Protein AF-A0A3D5UQ50-F1 (afdb_monomer)

Structure (mmCIF, N/CA/C/O backbone):
data_AF-A0A3D5UQ50-F1
#
_entry.id   AF-A0A3D5UQ50-F1
#
loop_
_atom_site.group_PDB
_atom_site.id
_atom_site.type_symbol
_atom_site.label_atom_id
_atom_site.label_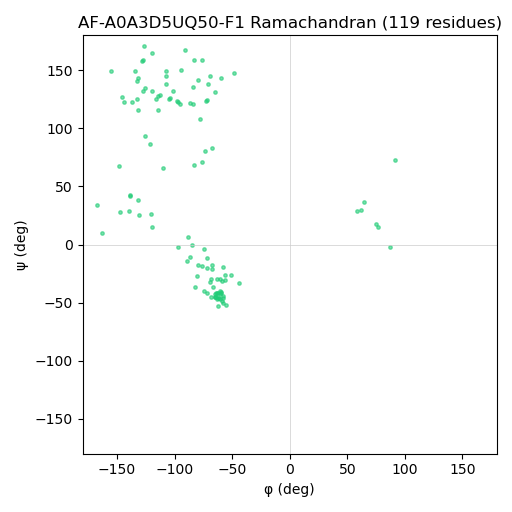alt_id
_atom_site.label_comp_id
_atom_site.label_asym_id
_atom_site.label_entity_id
_atom_site.label_seq_id
_atom_site.pdbx_PDB_ins_code
_atom_site.Cartn_x
_atom_site.Cartn_y
_atom_site.Cartn_z
_atom_site.occupancy
_atom_site.B_iso_or_equiv
_atom_site.auth_seq_id
_atom_site.auth_comp_id
_atom_site.auth_asym_id
_atom_site.auth_atom_id
_atom_site.pdbx_PDB_model_num
ATOM 1 N N . MET A 1 1 ? 22.419 23.933 42.225 1.00 44.12 1 MET A N 1
ATOM 2 C CA . MET A 1 1 ? 21.908 22.547 42.126 1.00 44.12 1 MET A CA 1
ATOM 3 C C . MET A 1 1 ? 20.395 22.615 42.274 1.00 44.12 1 MET A C 1
ATOM 5 O O . MET A 1 1 ? 19.967 23.170 43.265 1.00 44.12 1 MET A O 1
ATOM 9 N N . ASN A 1 2 ? 19.519 22.220 41.354 1.00 40.12 2 ASN A N 1
ATOM 10 C CA . ASN A 1 2 ? 19.650 21.512 40.088 1.00 40.12 2 ASN A CA 1
ATOM 11 C C . ASN A 1 2 ? 18.588 22.060 39.121 1.00 40.12 2 ASN A C 1
ATOM 13 O O . ASN A 1 2 ? 17.409 22.133 39.449 1.00 40.12 2 ASN A O 1
ATOM 17 N N . ARG A 1 3 ? 19.046 22.469 37.936 1.00 47.75 3 ARG A N 1
ATOM 18 C CA . ARG A 1 3 ? 18.228 22.713 36.744 1.00 47.75 3 ARG A CA 1
ATOM 19 C C . ARG A 1 3 ? 17.849 21.352 36.137 1.00 47.75 3 ARG A C 1
ATOM 21 O O 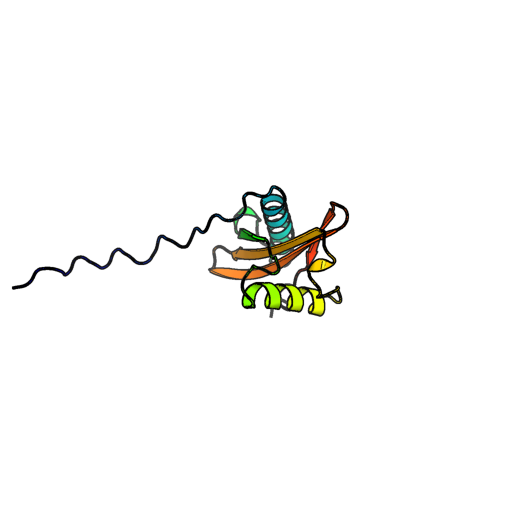. ARG A 1 3 ? 18.635 20.420 36.279 1.00 47.75 3 ARG A O 1
ATOM 28 N N . LYS A 1 4 ? 16.771 21.323 35.338 1.00 47.28 4 LYS A N 1
ATOM 29 C CA . LYS A 1 4 ? 16.401 20.279 34.348 1.00 47.28 4 LYS A CA 1
ATOM 30 C C . LYS A 1 4 ? 15.496 19.141 34.855 1.00 47.28 4 LYS A C 1
ATOM 32 O O . LYS A 1 4 ? 15.944 18.012 34.962 1.00 47.28 4 LYS A O 1
ATOM 37 N N . TRP A 1 5 ? 14.216 19.431 35.092 1.00 47.88 5 TRP A N 1
ATOM 38 C CA . TRP A 1 5 ? 13.147 18.412 35.194 1.00 47.88 5 TRP A CA 1
ATOM 39 C C . TRP A 1 5 ? 11.921 18.767 34.323 1.00 47.88 5 TRP A C 1
ATOM 41 O O . TRP A 1 5 ? 10.810 18.342 34.597 1.00 47.88 5 TRP A O 1
ATOM 51 N N . PHE A 1 6 ? 12.117 19.558 33.261 1.00 47.78 6 PHE A N 1
ATOM 52 C CA . PHE A 1 6 ? 11.061 19.955 32.310 1.00 47.78 6 PHE A CA 1
ATOM 53 C C . PHE A 1 6 ? 11.366 19.514 30.865 1.00 47.78 6 PHE A C 1
ATOM 55 O O . PHE A 1 6 ? 10.918 20.133 29.909 1.00 47.78 6 PHE A O 1
ATOM 62 N N . ILE A 1 7 ? 12.150 18.444 30.694 1.00 53.91 7 ILE A N 1
ATOM 63 C CA . ILE A 1 7 ? 12.448 17.844 29.383 1.00 53.91 7 ILE A CA 1
ATOM 64 C C . ILE A 1 7 ? 11.738 16.485 29.325 1.00 53.91 7 ILE A C 1
ATOM 66 O O . ILE A 1 7 ? 12.371 15.439 29.325 1.00 53.91 7 ILE A O 1
ATOM 70 N N . THR A 1 8 ? 10.406 16.509 29.337 1.00 50.44 8 THR A N 1
ATOM 71 C CA . THR A 1 8 ? 9.561 15.325 29.081 1.00 50.44 8 THR A CA 1
ATOM 72 C C . THR A 1 8 ? 8.472 15.684 28.065 1.00 50.44 8 THR A C 1
ATOM 74 O O . THR A 1 8 ? 7.319 15.301 28.198 1.00 50.44 8 THR A O 1
ATOM 77 N N . LEU A 1 9 ? 8.832 16.505 27.072 1.00 48.25 9 LEU A N 1
ATOM 78 C CA . LEU A 1 9 ? 7.932 17.001 26.025 1.00 48.25 9 LEU A CA 1
ATOM 79 C C . LEU A 1 9 ? 8.637 17.001 24.655 1.00 48.25 9 LEU A C 1
ATOM 81 O O . LEU A 1 9 ? 8.577 17.983 23.923 1.00 48.25 9 LEU A O 1
ATOM 85 N N . LEU A 1 10 ? 9.405 15.948 24.348 1.00 48.72 10 LEU A N 1
ATOM 86 C CA . LEU A 1 10 ? 10.261 15.912 23.153 1.00 48.72 10 LEU A CA 1
ATOM 87 C C . LEU A 1 10 ? 10.284 14.558 22.421 1.00 48.72 10 LEU A C 1
ATOM 89 O O . LEU A 1 10 ? 11.297 14.231 21.816 1.00 48.72 10 LEU A O 1
ATOM 93 N N . LEU A 1 11 ? 9.229 13.737 22.469 1.00 47.78 11 LEU A N 1
ATOM 94 C CA . LEU A 1 11 ? 9.303 12.437 21.779 1.00 47.78 11 LEU A CA 1
ATOM 95 C C . LEU A 1 11 ? 7.996 11.896 21.183 1.00 47.78 11 LEU A C 1
ATOM 97 O O . LEU A 1 11 ? 7.849 10.688 21.068 1.00 47.78 11 LEU A O 1
ATOM 101 N N . VAL A 1 12 ? 7.049 12.761 20.803 1.00 50.19 12 VAL A N 1
ATOM 102 C CA . VAL A 1 12 ? 5.815 12.346 20.100 1.00 50.19 12 VAL A CA 1
ATOM 103 C C . VAL A 1 12 ? 5.361 13.460 19.146 1.00 50.19 12 VAL A C 1
ATOM 105 O O . VAL A 1 12 ? 4.381 14.139 19.428 1.00 50.19 12 VAL A O 1
ATOM 108 N N . ALA A 1 13 ? 6.113 13.755 18.077 1.00 49.47 13 ALA A N 1
ATOM 109 C CA . ALA A 1 13 ? 5.652 14.735 17.070 1.00 49.47 13 ALA A CA 1
ATOM 110 C C . ALA A 1 13 ? 6.375 14.720 15.704 1.00 49.47 13 ALA A C 1
ATOM 112 O O . ALA A 1 13 ? 6.195 15.660 14.938 1.00 49.47 13 ALA A O 1
ATOM 113 N N . LEU A 1 14 ? 7.228 13.742 15.383 1.00 44.62 14 LEU A N 1
ATOM 114 C CA . LEU A 1 14 ? 8.131 13.867 14.222 1.00 44.62 14 LEU A CA 1
ATOM 115 C C . LEU A 1 14 ? 8.271 12.581 13.397 1.00 44.62 14 LEU A C 1
ATOM 117 O O . LEU A 1 14 ? 9.364 12.234 12.969 1.00 44.62 14 LEU A O 1
ATOM 121 N N . LEU A 1 15 ? 7.153 11.891 13.162 1.00 42.53 15 LEU A N 1
ATOM 122 C CA . LEU A 1 15 ? 7.074 10.815 12.164 1.00 42.53 15 LEU A CA 1
ATOM 123 C C . LEU A 1 15 ? 6.052 11.085 11.050 1.00 42.53 15 LEU A C 1
ATOM 125 O O . LEU A 1 15 ? 5.769 10.191 10.271 1.00 42.53 15 LEU A O 1
ATOM 129 N N . PHE A 1 16 ? 5.577 12.326 10.890 1.00 44.19 16 PHE A N 1
ATOM 130 C CA . PHE A 1 16 ? 4.952 12.735 9.626 1.00 44.19 16 PHE A CA 1
ATOM 131 C C . PHE A 1 16 ? 6.051 12.973 8.589 1.00 44.19 16 PHE A C 1
ATOM 133 O O . PHE A 1 16 ? 6.385 14.107 8.240 1.00 44.19 16 PHE A O 1
ATOM 140 N N . VAL A 1 17 ? 6.673 11.881 8.152 1.00 45.47 17 VAL A N 1
ATOM 141 C CA . VAL A 1 17 ? 7.490 11.854 6.948 1.00 45.47 17 VAL A CA 1
ATOM 142 C C . VAL A 1 17 ? 6.500 11.909 5.790 1.00 45.47 17 VAL A C 1
ATOM 144 O O . VAL A 1 17 ? 6.128 10.899 5.222 1.00 45.47 17 VAL A O 1
ATOM 147 N N . ALA A 1 18 ? 6.025 13.116 5.479 1.00 45.09 18 ALA A N 1
ATOM 148 C CA . ALA A 1 18 ? 5.287 13.379 4.254 1.00 45.09 18 ALA A CA 1
ATOM 149 C C . ALA A 1 18 ? 6.255 13.210 3.071 1.00 45.09 18 ALA A C 1
ATOM 151 O O . ALA A 1 18 ? 6.869 14.176 2.611 1.00 45.09 18 ALA A O 1
ATOM 152 N N . VAL A 1 19 ? 6.450 11.972 2.622 1.00 46.62 19 VAL A N 1
ATOM 153 C CA . VAL A 1 19 ? 7.225 11.633 1.426 1.00 46.62 19 VAL A CA 1
ATOM 154 C C . VAL A 1 19 ? 6.298 10.877 0.488 1.00 46.62 19 VAL A C 1
ATOM 156 O O . VAL A 1 19 ? 6.230 9.660 0.489 1.00 46.62 19 VAL A O 1
ATOM 159 N N . GLY A 1 20 ? 5.573 11.642 -0.323 1.00 41.47 20 GLY A N 1
ATOM 160 C CA . GLY A 1 20 ? 4.656 11.091 -1.315 1.00 41.47 20 GLY A CA 1
ATOM 161 C C . GLY A 1 20 ? 4.168 12.129 -2.317 1.00 41.47 20 GLY A C 1
ATOM 162 O O . GLY A 1 20 ? 3.024 12.089 -2.742 1.00 41.47 20 GLY A O 1
ATOM 163 N N . CYS A 1 21 ? 4.997 13.113 -2.690 1.00 42.66 21 CYS A N 1
ATOM 164 C CA . CYS A 1 21 ? 4.639 14.048 -3.764 1.00 42.66 21 CYS A CA 1
ATOM 165 C C . CYS A 1 21 ? 4.964 13.421 -5.132 1.00 42.66 21 CYS A C 1
ATOM 167 O O . CYS A 1 21 ? 5.895 13.826 -5.824 1.00 42.66 21 CYS A O 1
ATOM 169 N N . GLY A 1 22 ? 4.208 12.385 -5.480 1.00 50.22 22 GLY A N 1
ATOM 170 C CA . GLY A 1 22 ? 4.090 11.797 -6.810 1.00 50.22 22 GLY A CA 1
ATOM 171 C C . GLY A 1 22 ? 2.632 11.372 -6.953 1.00 50.22 22 GLY A C 1
ATOM 172 O O . GLY A 1 22 ? 2.136 10.662 -6.087 1.00 50.22 22 GLY A O 1
ATOM 173 N N . GLY A 1 23 ? 1.926 11.876 -7.969 1.00 57.75 23 GLY A N 1
ATOM 174 C CA . GLY A 1 23 ? 0.454 11.885 -8.025 1.00 57.75 23 GLY A CA 1
ATOM 175 C C . GLY A 1 23 ? -0.257 10.547 -7.768 1.00 57.75 23 GLY A C 1
ATOM 176 O O . GLY A 1 23 ? -1.373 10.574 -7.262 1.00 57.75 23 GLY A O 1
ATOM 177 N N . GLY A 1 24 ? 0.395 9.407 -8.027 1.00 73.38 24 GLY A N 1
ATOM 178 C CA . GLY A 1 24 ? -0.165 8.072 -7.783 1.00 73.38 24 GLY A CA 1
ATOM 179 C C . GLY A 1 24 ? -0.275 7.666 -6.307 1.00 73.38 24 GLY A C 1
ATOM 180 O O . GLY A 1 24 ? -1.098 6.820 -5.979 1.00 73.38 24 GLY A O 1
ATOM 181 N N . GLY A 1 25 ? 0.472 8.294 -5.388 1.00 83.75 25 GLY A N 1
ATOM 182 C CA . GLY A 1 25 ? 0.421 7.947 -3.959 1.00 83.75 25 GLY A CA 1
ATOM 183 C C . GLY A 1 25 ? -0.959 8.189 -3.336 1.00 83.75 25 GLY A C 1
ATOM 184 O O . GLY A 1 25 ? -1.515 7.306 -2.693 1.00 83.75 25 GLY A O 1
ATOM 185 N N . SER A 1 26 ? -1.572 9.344 -3.607 1.00 89.12 26 SER A N 1
ATOM 186 C CA . SER A 1 26 ? -2.920 9.657 -3.103 1.00 89.12 26 SER A CA 1
ATOM 187 C C . SER A 1 26 ? -4.013 8.785 -3.732 1.00 89.12 26 SER A C 1
ATOM 189 O O . SER A 1 26 ? -5.038 8.522 -3.105 1.00 89.12 26 SER A O 1
ATOM 191 N N . GLU A 1 27 ? -3.825 8.335 -4.973 1.00 91.25 27 GLU A N 1
ATOM 192 C CA . GLU A 1 27 ? -4.744 7.393 -5.621 1.00 91.25 27 GLU A CA 1
ATOM 193 C C . GLU A 1 27 ? -4.608 5.993 -5.010 1.00 91.25 27 GLU A C 1
ATOM 195 O O . GLU A 1 27 ? -5.623 5.369 -4.696 1.00 91.25 27 GLU A O 1
ATOM 200 N N . ALA A 1 28 ? -3.375 5.548 -4.743 1.00 93.06 28 ALA A N 1
ATOM 201 C CA . ALA A 1 28 ? -3.095 4.307 -4.029 1.00 93.06 28 ALA A CA 1
ATOM 202 C C . ALA A 1 28 ? -3.681 4.317 -2.607 1.00 93.06 28 ALA A C 1
ATOM 204 O O . ALA A 1 28 ? -4.294 3.330 -2.201 1.00 93.06 28 ALA A O 1
ATOM 205 N N . GLU A 1 29 ? -3.568 5.425 -1.867 1.00 93.94 29 GLU A N 1
ATOM 206 C CA . GLU A 1 29 ? -4.197 5.591 -0.547 1.00 93.94 29 GLU A CA 1
ATOM 207 C C . GLU A 1 29 ? -5.716 5.430 -0.612 1.00 93.94 29 GLU A C 1
ATOM 209 O O . GLU A 1 29 ? -6.289 4.674 0.171 1.00 93.94 29 GLU A O 1
ATOM 214 N N . ASN A 1 30 ? -6.376 6.111 -1.552 1.00 93.38 30 ASN A N 1
ATOM 215 C CA . ASN A 1 30 ? -7.831 6.041 -1.686 1.00 93.38 30 ASN A CA 1
ATOM 216 C C . ASN A 1 30 ? -8.297 4.633 -2.072 1.00 93.38 30 ASN A C 1
ATOM 218 O O . ASN A 1 30 ? -9.208 4.106 -1.439 1.00 93.38 30 ASN A O 1
ATOM 222 N N . LEU A 1 31 ? -7.635 3.999 -3.046 1.00 94.56 31 LEU A N 1
ATOM 223 C CA . LEU A 1 31 ? -7.929 2.623 -3.453 1.00 94.56 31 LEU A CA 1
ATOM 224 C C . LEU A 1 31 ? -7.796 1.653 -2.268 1.00 94.56 31 LEU A C 1
ATOM 226 O O . LEU A 1 31 ? -8.674 0.828 -2.017 1.00 94.56 31 LEU A O 1
ATOM 230 N N . SER A 1 32 ? -6.723 1.817 -1.494 1.00 94.19 32 SER A N 1
ATOM 231 C CA . SER A 1 32 ? -6.431 1.019 -0.303 1.00 94.19 32 SER A CA 1
ATOM 232 C C . SER A 1 32 ? -7.480 1.192 0.791 1.00 94.19 32 SER A C 1
ATOM 234 O O . SER A 1 32 ? -7.885 0.213 1.422 1.00 94.19 32 SER A O 1
ATOM 236 N N . LYS A 1 33 ? -7.941 2.431 1.011 1.00 94.12 33 LYS A N 1
ATOM 237 C CA . LYS A 1 33 ? -9.011 2.725 1.966 1.00 94.12 33 LYS A CA 1
ATOM 238 C C . LYS A 1 33 ? -10.304 2.036 1.572 1.00 94.12 33 LYS A C 1
ATOM 240 O O . LYS A 1 33 ? -10.850 1.304 2.390 1.00 94.12 33 LYS A O 1
ATOM 245 N N . THR A 1 34 ? -10.765 2.221 0.339 1.00 93.88 34 THR A N 1
ATOM 246 C CA . THR A 1 34 ? -11.997 1.586 -0.137 1.00 93.88 34 THR A CA 1
ATOM 247 C C . THR A 1 34 ? -11.926 0.075 0.047 1.00 93.88 34 THR A C 1
ATOM 249 O O . THR A 1 34 ? -12.765 -0.504 0.739 1.00 93.88 34 THR A O 1
ATOM 252 N N . ALA A 1 35 ? -10.854 -0.546 -0.447 1.00 92.25 35 ALA A N 1
ATOM 253 C CA . ALA A 1 35 ? -10.663 -1.986 -0.383 1.00 92.25 35 ALA A CA 1
ATOM 254 C C . ALA A 1 35 ? -10.685 -2.538 1.054 1.00 92.25 35 ALA A C 1
ATOM 256 O O . ALA A 1 35 ? -11.355 -3.534 1.333 1.00 92.25 35 ALA A O 1
ATOM 257 N N . LEU A 1 36 ? -9.981 -1.897 1.994 1.00 92.12 36 LEU A N 1
ATOM 258 C CA . LEU A 1 36 ? -9.944 -2.371 3.380 1.00 92.12 36 LEU A CA 1
ATOM 259 C C . LEU A 1 36 ? -11.162 -1.969 4.206 1.00 92.12 36 LEU A C 1
ATOM 261 O O . LEU A 1 36 ? -11.522 -2.703 5.125 1.00 92.12 36 LEU A O 1
ATOM 265 N N . SER A 1 37 ? -11.832 -0.865 3.877 1.00 91.94 37 SER A N 1
ATOM 266 C CA . SER A 1 37 ? -13.115 -0.514 4.491 1.00 91.94 37 SER A CA 1
ATOM 267 C C . SER A 1 37 ? -14.163 -1.602 4.229 1.00 91.94 37 SER A C 1
ATOM 269 O O . SER A 1 37 ? -14.849 -2.028 5.161 1.00 91.94 37 SER A O 1
ATOM 271 N N . ASP A 1 38 ? -14.178 -2.150 3.009 1.00 90.88 38 ASP A N 1
ATOM 272 C CA . ASP A 1 38 ? -15.048 -3.254 2.607 1.00 90.88 38 ASP A CA 1
ATOM 273 C C . ASP A 1 38 ? -14.676 -4.563 3.313 1.00 90.88 38 ASP A C 1
ATOM 275 O O . ASP A 1 38 ? -15.548 -5.253 3.846 1.00 90.88 38 ASP A O 1
ATOM 279 N N . VAL A 1 39 ? -13.379 -4.895 3.372 1.00 90.81 39 VAL A N 1
ATOM 280 C CA . VAL A 1 39 ? -12.885 -6.110 4.048 1.00 90.81 39 VAL A CA 1
ATOM 281 C C . VAL A 1 39 ? -13.168 -6.074 5.552 1.00 90.81 39 VAL A C 1
ATOM 283 O O . VAL A 1 39 ? -13.575 -7.081 6.130 1.00 90.81 39 VAL A O 1
ATOM 286 N N . TRP A 1 40 ? -12.971 -4.927 6.203 1.00 90.75 40 TRP A N 1
ATOM 287 C CA . TRP A 1 40 ? -13.183 -4.776 7.644 1.00 90.75 40 TRP A CA 1
ATOM 288 C C . TRP A 1 40 ? -14.625 -4.440 8.031 1.00 90.75 40 TRP A C 1
ATOM 290 O O . TRP A 1 40 ? -14.956 -4.494 9.217 1.00 90.75 40 TRP A O 1
ATOM 300 N N . GLY A 1 41 ? -15.485 -4.101 7.069 1.00 90.94 41 GLY A N 1
ATOM 301 C CA . GLY A 1 41 ? -16.869 -3.701 7.321 1.00 90.94 41 GLY A CA 1
ATOM 302 C C . GLY A 1 41 ? -16.985 -2.394 8.112 1.00 90.94 41 GLY A C 1
ATOM 303 O O . GLY A 1 41 ? -17.861 -2.269 8.971 1.00 90.94 41 GLY A O 1
ATOM 304 N N . VAL A 1 42 ? -16.090 -1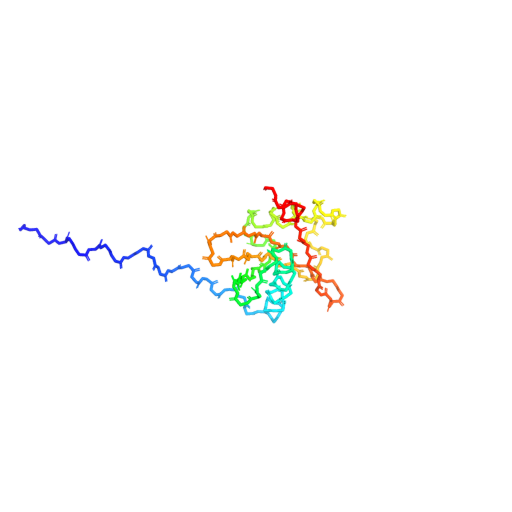.436 7.856 1.00 89.69 42 VAL A N 1
ATOM 305 C CA . VAL A 1 42 ? -16.048 -0.116 8.514 1.00 89.69 42 VAL A CA 1
ATOM 306 C C . VAL A 1 42 ? -16.222 1.009 7.493 1.00 89.69 42 VAL A C 1
ATOM 308 O O . VAL A 1 42 ? -16.094 0.791 6.297 1.00 89.69 42 VAL A O 1
ATOM 311 N N . SER A 1 43 ? -16.521 2.225 7.956 1.00 91.94 43 SER A N 1
ATOM 312 C CA . SER A 1 43 ? -16.523 3.405 7.077 1.00 91.94 43 SER A CA 1
ATOM 313 C C . SER A 1 43 ? -15.098 3.755 6.639 1.00 91.94 43 SER A C 1
ATOM 315 O O . SER A 1 43 ? -14.180 3.674 7.456 1.00 91.94 43 SER A O 1
ATOM 317 N N . GLU A 1 44 ? -14.921 4.239 5.408 1.00 89.75 44 GLU A N 1
ATOM 318 C CA . GLU A 1 44 ? -13.653 4.821 4.934 1.00 89.75 44 GLU A CA 1
ATOM 319 C C . GLU A 1 44 ? -13.173 5.986 5.819 1.00 89.75 44 GLU A C 1
ATOM 321 O O . GLU A 1 44 ? -11.973 6.183 6.000 1.00 89.75 44 GLU A O 1
ATOM 326 N N . ASP A 1 45 ? -14.102 6.732 6.42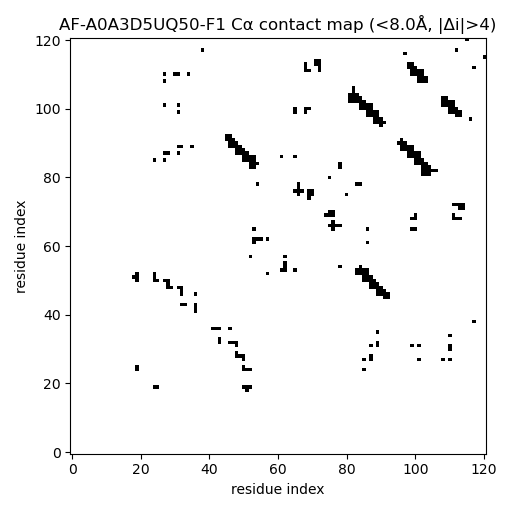6 1.00 89.06 45 ASP A N 1
ATOM 327 C CA . ASP A 1 45 ? -13.778 7.825 7.354 1.00 89.06 45 ASP A CA 1
ATOM 328 C C . ASP A 1 45 ? -13.151 7.326 8.667 1.00 89.06 45 ASP A C 1
ATOM 330 O O . ASP A 1 45 ? -12.485 8.091 9.361 1.00 89.06 45 ASP A O 1
ATOM 334 N N . ALA A 1 46 ? -13.358 6.051 9.015 1.00 87.88 46 ALA A N 1
ATOM 335 C CA . ALA A 1 46 ? -12.816 5.425 10.222 1.00 87.88 46 ALA A CA 1
ATOM 336 C C . ALA A 1 46 ? -11.420 4.811 9.999 1.00 87.88 46 ALA A C 1
ATOM 338 O O . ALA A 1 46 ? -10.902 4.113 10.880 1.00 87.88 46 ALA A O 1
ATOM 339 N N . ILE A 1 47 ? -10.825 5.038 8.821 1.00 92.00 47 ILE A N 1
ATOM 340 C CA . ILE A 1 47 ? -9.493 4.554 8.468 1.00 92.00 47 ILE A CA 1
ATOM 341 C C . ILE A 1 47 ? -8.617 5.652 7.854 1.00 92.00 47 ILE A C 1
ATOM 343 O O . ILE A 1 47 ? -9.038 6.507 7.066 1.00 92.00 47 ILE A O 1
ATOM 347 N N . THR A 1 48 ? -7.336 5.600 8.187 1.00 92.31 48 THR A N 1
ATOM 348 C CA . THR A 1 48 ? -6.282 6.387 7.547 1.00 92.31 48 THR A CA 1
ATOM 349 C C . THR A 1 48 ? -5.432 5.478 6.678 1.00 92.31 48 THR A C 1
ATOM 351 O O . THR A 1 48 ? -5.287 4.302 6.992 1.00 92.31 48 THR A O 1
ATOM 354 N N . ALA A 1 49 ? -4.878 6.019 5.599 1.00 92.44 49 ALA A N 1
ATOM 355 C CA . ALA A 1 49 ? -3.943 5.321 4.731 1.00 92.44 49 ALA A CA 1
ATOM 356 C C . ALA A 1 49 ? -2.759 6.248 4.471 1.00 92.44 49 ALA A C 1
ATOM 358 O O . ALA A 1 49 ? -2.971 7.453 4.327 1.00 92.44 49 ALA A O 1
ATOM 359 N N . ASP A 1 50 ? -1.561 5.681 4.445 1.00 92.12 50 ASP A N 1
ATOM 360 C CA . ASP A 1 50 ? -0.313 6.373 4.134 1.00 92.12 50 ASP A CA 1
ATOM 361 C C . ASP A 1 50 ? 0.438 5.526 3.108 1.00 92.12 50 ASP A C 1
ATOM 363 O O . ASP A 1 50 ? 0.745 4.360 3.374 1.00 92.12 50 ASP A O 1
ATOM 367 N N . ALA A 1 51 ? 0.636 6.067 1.904 1.00 92.19 51 ALA A N 1
ATOM 368 C CA . ALA A 1 51 ? 1.323 5.357 0.832 1.00 92.19 51 ALA A CA 1
ATOM 369 C C . ALA A 1 51 ? 2.794 5.765 0.743 1.00 92.19 51 ALA A C 1
ATOM 371 O O . ALA A 1 51 ? 3.127 6.921 0.475 1.00 92.19 51 ALA A O 1
ATOM 372 N N . GLU A 1 52 ? 3.678 4.775 0.832 1.00 91.44 52 GLU A N 1
ATOM 373 C CA . GLU A 1 52 ? 5.100 4.925 0.552 1.00 91.44 52 G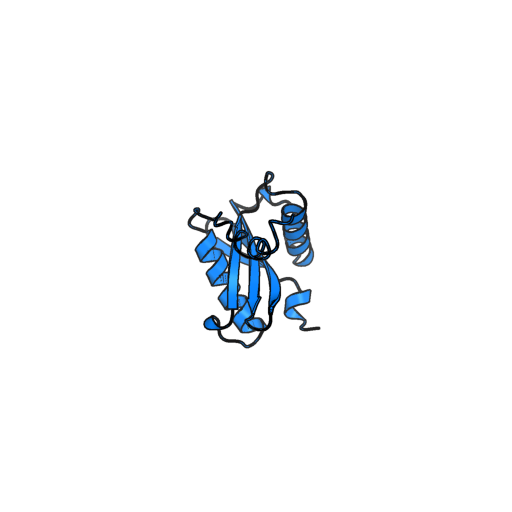LU A CA 1
ATOM 374 C C . GLU A 1 52 ? 5.433 4.318 -0.814 1.00 91.44 52 GLU A C 1
ATOM 376 O O . GLU A 1 52 ? 5.154 3.149 -1.087 1.00 91.44 52 GLU A O 1
ATOM 381 N N . SER A 1 53 ? 6.061 5.106 -1.691 1.00 91.50 53 SER A N 1
ATOM 382 C CA . SER A 1 53 ? 6.569 4.584 -2.961 1.00 91.50 53 SER A CA 1
ATOM 383 C C . SER A 1 53 ? 7.791 3.698 -2.722 1.00 91.50 53 SER A C 1
ATOM 385 O O . SER A 1 53 ? 8.796 4.118 -2.137 1.00 91.50 53 SER A O 1
ATOM 387 N N . ILE A 1 54 ? 7.712 2.462 -3.204 1.00 90.25 54 ILE A N 1
ATOM 388 C CA . ILE A 1 54 ? 8.766 1.468 -3.074 1.00 90.25 54 ILE A CA 1
ATOM 389 C C . ILE A 1 54 ? 9.625 1.469 -4.332 1.00 90.25 54 ILE A C 1
ATOM 391 O O . ILE A 1 54 ? 9.168 1.216 -5.442 1.00 90.25 54 ILE A O 1
ATOM 395 N N . THR A 1 55 ? 10.907 1.736 -4.128 1.00 84.62 55 THR A N 1
ATOM 396 C CA . THR A 1 55 ? 11.961 1.695 -5.140 1.00 84.62 55 THR A CA 1
ATOM 397 C C . THR A 1 55 ? 13.092 0.803 -4.634 1.00 84.62 55 THR A C 1
ATOM 399 O O . THR A 1 55 ? 13.140 0.478 -3.449 1.00 84.62 55 THR A O 1
ATOM 402 N N . GLU A 1 56 ? 14.070 0.474 -5.479 1.00 76.38 56 GLU A N 1
ATOM 403 C CA . GLU A 1 56 ? 15.291 -0.234 -5.045 1.00 76.38 56 GLU A CA 1
ATOM 404 C C . GLU A 1 56 ? 16.082 0.520 -3.957 1.00 76.38 56 GLU A C 1
ATOM 406 O O . GLU A 1 56 ? 16.908 -0.061 -3.258 1.00 76.38 56 GLU A O 1
ATOM 411 N N . SER A 1 57 ? 15.850 1.830 -3.820 1.00 76.25 57 SER A N 1
ATOM 412 C CA . SER A 1 57 ? 16.472 2.666 -2.790 1.00 76.25 57 SER A CA 1
ATOM 413 C C . SER A 1 57 ? 15.682 2.718 -1.479 1.00 76.25 57 SER A C 1
ATOM 415 O O . SER A 1 57 ? 16.217 3.154 -0.457 1.00 76.25 57 SER A O 1
ATOM 417 N N . THR A 1 58 ? 14.421 2.278 -1.500 1.00 73.88 58 THR A N 1
ATOM 418 C CA . THR A 1 58 ? 13.575 2.189 -0.312 1.00 73.88 58 THR A CA 1
ATOM 419 C C . THR A 1 58 ? 14.087 1.019 0.523 1.00 73.88 58 THR A C 1
ATOM 421 O O . THR A 1 58 ? 14.233 -0.085 0.007 1.00 73.88 58 THR A O 1
ATOM 424 N N . GLY A 1 59 ? 14.440 1.275 1.788 1.00 78.88 59 GLY A N 1
ATOM 425 C CA . GLY A 1 59 ? 15.231 0.342 2.599 1.00 78.88 59 GLY A CA 1
ATOM 426 C C . GLY A 1 59 ? 14.721 -1.104 2.574 1.00 78.88 59 GLY A C 1
ATOM 427 O O . GLY A 1 59 ? 13.513 -1.340 2.508 1.00 78.88 59 GLY A O 1
ATOM 428 N N . ASP A 1 60 ? 15.656 -2.057 2.676 1.00 82.12 60 ASP A N 1
ATOM 429 C CA . ASP A 1 60 ? 15.456 -3.494 2.426 1.00 82.12 60 ASP A CA 1
ATOM 430 C C . ASP A 1 60 ? 14.174 -4.085 3.036 1.00 82.12 60 ASP A C 1
ATOM 432 O O . ASP A 1 60 ? 13.575 -4.987 2.456 1.00 82.12 60 ASP A O 1
ATOM 436 N N . SER A 1 61 ? 13.727 -3.589 4.195 1.00 87.31 61 SER A N 1
ATOM 437 C CA . SER A 1 61 ? 12.515 -4.068 4.865 1.00 87.31 61 SER A CA 1
ATOM 438 C C . SER A 1 61 ? 11.227 -3.800 4.083 1.00 87.31 61 SER A C 1
ATOM 440 O O . SER A 1 61 ? 10.400 -4.704 3.980 1.00 87.31 61 SER A O 1
ATOM 442 N N . HIS A 1 62 ? 11.039 -2.598 3.530 1.00 89.44 62 HIS A N 1
ATOM 443 C CA . HIS A 1 62 ? 9.810 -2.258 2.801 1.00 89.44 62 HIS A CA 1
ATOM 444 C C . HIS A 1 62 ? 9.785 -2.931 1.431 1.00 89.44 62 HIS A C 1
ATOM 446 O O . HIS A 1 62 ? 8.759 -3.489 1.044 1.00 89.44 62 HIS A O 1
ATOM 452 N N . TYR A 1 63 ? 10.938 -2.976 0.754 1.00 90.69 63 TYR A N 1
ATOM 453 C CA . TYR A 1 63 ? 11.099 -3.722 -0.493 1.00 90.69 63 TYR A CA 1
ATOM 454 C C . TYR A 1 63 ? 10.763 -5.205 -0.297 1.00 90.69 63 TYR A C 1
ATOM 456 O O . TYR A 1 63 ? 9.946 -5.772 -1.021 1.00 90.69 63 TYR A O 1
ATOM 464 N N . MET A 1 64 ? 11.345 -5.830 0.734 1.00 92.69 64 MET A N 1
ATOM 465 C CA . MET A 1 64 ? 11.092 -7.234 1.057 1.00 92.69 64 MET A CA 1
ATOM 466 C C . MET A 1 64 ? 9.623 -7.479 1.410 1.00 92.69 64 MET A C 1
ATOM 468 O O . MET A 1 64 ? 9.051 -8.473 0.969 1.00 92.69 64 MET A O 1
ATOM 472 N N . MET A 1 65 ? 8.999 -6.588 2.185 1.00 92.81 65 MET A N 1
ATOM 473 C CA . MET A 1 65 ? 7.592 -6.730 2.552 1.00 92.81 65 MET A CA 1
ATOM 474 C C . MET A 1 65 ? 6.675 -6.647 1.329 1.00 92.81 65 MET A C 1
ATOM 476 O O . MET A 1 65 ? 5.808 -7.505 1.175 1.00 92.81 65 MET A O 1
ATOM 480 N N . ALA A 1 66 ? 6.898 -5.683 0.432 1.00 93.81 66 ALA A N 1
ATOM 481 C CA . ALA A 1 66 ? 6.122 -5.570 -0.799 1.00 93.81 66 ALA A CA 1
ATOM 482 C C . ALA A 1 66 ? 6.278 -6.821 -1.682 1.00 93.81 66 ALA A C 1
ATOM 484 O O . ALA A 1 66 ? 5.284 -7.414 -2.103 1.00 93.81 66 ALA A O 1
ATOM 485 N N . ALA A 1 67 ? 7.515 -7.293 -1.869 1.00 94.00 67 ALA A N 1
ATOM 486 C CA . ALA A 1 67 ? 7.802 -8.518 -2.612 1.00 94.00 6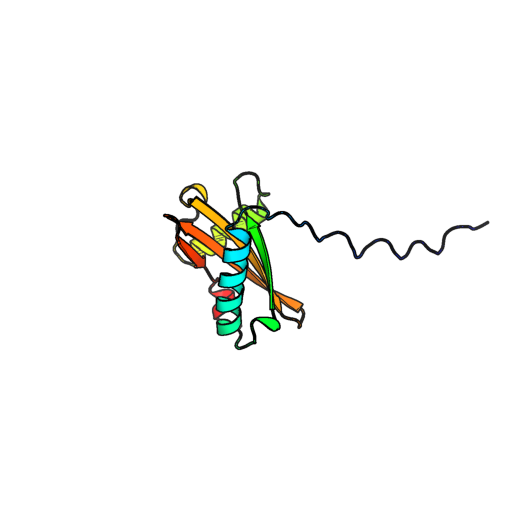7 ALA A CA 1
ATOM 487 C C . ALA A 1 67 ? 7.139 -9.761 -1.985 1.00 94.00 67 ALA A C 1
ATOM 489 O O . ALA A 1 67 ? 6.615 -10.614 -2.703 1.00 94.00 67 ALA A O 1
ATOM 490 N N . MET A 1 68 ? 7.119 -9.872 -0.650 1.00 93.75 68 MET A N 1
ATOM 491 C CA . MET A 1 68 ? 6.436 -10.968 0.050 1.00 93.75 68 MET A CA 1
ATOM 492 C C . MET A 1 68 ? 4.920 -10.934 -0.157 1.00 93.75 68 MET A C 1
ATOM 494 O O . MET A 1 68 ? 4.322 -11.983 -0.393 1.00 93.75 68 MET A O 1
ATOM 498 N N . ILE A 1 69 ? 4.301 -9.753 -0.083 1.00 94.25 69 ILE A N 1
ATOM 499 C CA . ILE A 1 69 ? 2.856 -9.588 -0.294 1.00 94.25 69 ILE A CA 1
ATOM 500 C C . ILE A 1 69 ? 2.475 -9.987 -1.726 1.00 94.25 69 ILE A C 1
ATOM 502 O O . ILE A 1 69 ? 1.552 -10.782 -1.909 1.00 94.25 69 ILE A O 1
ATOM 506 N N . LEU A 1 70 ? 3.228 -9.518 -2.726 1.00 95.38 70 LEU A N 1
ATOM 507 C CA . LEU A 1 70 ? 3.019 -9.877 -4.133 1.00 95.38 70 LEU A CA 1
ATOM 508 C C . LEU A 1 70 ? 3.181 -11.379 -4.370 1.00 95.38 70 LEU A C 1
ATOM 510 O O . LEU A 1 70 ? 2.308 -12.016 -4.959 1.00 95.38 70 LEU A O 1
ATOM 514 N N . SER A 1 71 ? 4.251 -11.968 -3.831 1.00 95.25 71 SER A N 1
ATOM 515 C CA . SER A 1 71 ? 4.491 -13.409 -3.924 1.00 95.25 71 SER A CA 1
ATOM 516 C C . SER A 1 71 ? 3.355 -14.223 -3.294 1.00 95.25 71 SER A C 1
ATOM 518 O O . SER A 1 71 ? 2.906 -15.208 -3.880 1.00 95.25 71 SER A O 1
ATOM 520 N N . GLY A 1 72 ? 2.842 -13.794 -2.136 1.00 93.19 72 GLY A N 1
ATOM 521 C CA . GLY A 1 72 ? 1.707 -14.431 -1.465 1.00 93.19 72 GLY A CA 1
ATOM 522 C C . GLY A 1 72 ? 0.406 -14.376 -2.272 1.00 93.19 72 GLY A C 1
ATOM 523 O O . GLY A 1 72 ? -0.403 -15.297 -2.181 1.00 93.19 72 GLY A O 1
ATOM 524 N N . ALA A 1 73 ? 0.232 -13.344 -3.100 1.00 91.88 73 ALA A N 1
ATOM 525 C CA . ALA A 1 73 ? -0.887 -13.206 -4.030 1.00 91.88 73 ALA A CA 1
ATOM 526 C C . ALA A 1 73 ? -0.665 -13.925 -5.378 1.00 91.88 73 ALA A C 1
ATOM 528 O O . ALA A 1 73 ? -1.538 -13.891 -6.244 1.00 91.88 73 ALA A O 1
ATOM 529 N N . GLY A 1 74 ? 0.483 -14.585 -5.572 1.00 93.75 74 GLY A N 1
ATOM 530 C CA . GLY A 1 74 ? 0.842 -15.248 -6.828 1.00 93.75 74 GLY A CA 1
ATOM 531 C C . GLY A 1 74 ? 1.262 -14.291 -7.950 1.00 93.75 74 GLY A C 1
ATOM 532 O O . GLY A 1 74 ? 1.260 -14.695 -9.112 1.00 93.75 74 GLY A O 1
ATOM 533 N N . MET A 1 75 ? 1.604 -13.046 -7.613 1.00 94.75 75 MET A N 1
ATOM 534 C CA . MET A 1 75 ? 2.120 -12.036 -8.540 1.00 94.75 75 MET A CA 1
ATOM 535 C C . MET A 1 75 ? 3.652 -12.078 -8.610 1.00 94.75 75 MET A C 1
ATOM 537 O O . MET A 1 75 ? 4.305 -12.717 -7.779 1.00 94.75 75 MET A O 1
ATOM 541 N N . ASP A 1 76 ? 4.229 -11.400 -9.607 1.00 94.50 76 ASP A N 1
ATOM 542 C CA . ASP A 1 76 ? 5.683 -11.268 -9.712 1.00 94.50 76 ASP A CA 1
ATOM 543 C C . ASP A 1 76 ? 6.213 -10.453 -8.523 1.00 94.50 76 ASP A C 1
ATOM 545 O O . ASP A 1 76 ? 5.658 -9.409 -8.170 1.00 94.50 76 ASP A O 1
ATOM 549 N N . ASN A 1 77 ? 7.247 -10.965 -7.863 1.00 92.06 77 ASN A N 1
ATOM 550 C CA . ASN A 1 77 ? 7.843 -10.356 -6.681 1.00 92.06 77 ASN A CA 1
ATOM 551 C C . ASN A 1 77 ? 9.084 -9.512 -7.009 1.00 92.06 77 ASN A C 1
ATOM 553 O O . ASN A 1 77 ? 9.673 -8.925 -6.098 1.00 92.06 77 ASN A O 1
ATOM 557 N N . ASP A 1 78 ? 9.490 -9.461 -8.278 1.00 92.50 78 ASP A N 1
ATOM 558 C CA . ASP A 1 78 ? 10.422 -8.467 -8.790 1.00 92.50 78 ASP A CA 1
ATOM 559 C C . ASP A 1 78 ? 9.674 -7.145 -8.997 1.00 92.50 78 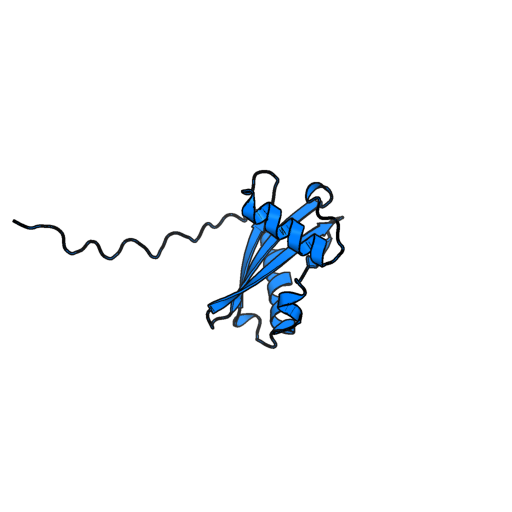ASP A C 1
ATOM 561 O O . ASP A 1 78 ? 8.862 -7.008 -9.906 1.00 92.50 78 ASP A O 1
ATOM 565 N N . LEU A 1 79 ? 9.929 -6.151 -8.139 1.00 92.31 79 LEU A N 1
ATOM 566 C CA . LEU A 1 79 ? 9.201 -4.880 -8.192 1.00 92.31 79 LEU A CA 1
ATOM 567 C C . LEU A 1 79 ? 9.509 -4.070 -9.461 1.00 92.31 79 LEU A C 1
ATOM 569 O O . LEU A 1 79 ? 8.744 -3.173 -9.801 1.00 92.31 79 LEU A O 1
ATOM 573 N N . SER A 1 80 ? 10.608 -4.379 -10.161 1.00 91.25 80 SER A N 1
ATOM 574 C CA . SER A 1 80 ? 11.039 -3.652 -11.360 1.00 91.25 80 SER A CA 1
ATOM 575 C C . SER A 1 80 ? 10.170 -3.911 -12.594 1.00 91.25 80 SER A C 1
ATOM 577 O O . SER A 1 80 ? 10.296 -3.197 -13.590 1.00 91.25 80 SER A O 1
ATOM 579 N N . VAL A 1 81 ? 9.292 -4.920 -12.542 1.00 93.31 81 VAL A N 1
ATOM 580 C CA . VAL A 1 81 ? 8.362 -5.235 -13.636 1.00 93.31 81 VAL A CA 1
ATOM 581 C C . VAL A 1 81 ? 7.139 -4.316 -13.658 1.00 93.31 81 VAL A C 1
ATOM 583 O O . VAL A 1 81 ? 6.463 -4.245 -14.682 1.00 93.31 81 VAL A O 1
ATOM 586 N N . TYR A 1 82 ? 6.860 -3.624 -12.551 1.00 93.81 82 TYR A N 1
ATOM 587 C CA . TYR A 1 82 ? 5.748 -2.686 -12.420 1.00 93.81 82 TYR A CA 1
ATOM 588 C C . TYR A 1 82 ? 6.220 -1.257 -12.711 1.00 93.81 82 TYR A C 1
ATOM 590 O O . TYR A 1 82 ? 7.368 -0.901 -12.439 1.00 93.81 82 TYR A O 1
ATOM 598 N N . ASP A 1 83 ? 5.321 -0.413 -13.219 1.00 93.31 83 ASP A N 1
ATOM 599 C CA . ASP A 1 83 ? 5.612 1.004 -13.465 1.00 93.31 83 ASP A CA 1
ATOM 600 C C . ASP A 1 83 ? 5.848 1.751 -12.145 1.00 93.31 83 ASP A C 1
ATOM 602 O O . ASP A 1 83 ? 6.682 2.656 -12.057 1.00 93.31 83 ASP A O 1
ATOM 606 N N . SER A 1 84 ? 5.105 1.373 -11.105 1.00 93.00 84 SER A N 1
ATOM 607 C CA . SER A 1 84 ? 5.266 1.861 -9.737 1.00 93.00 84 SER A CA 1
ATOM 608 C C . SER A 1 84 ? 4.733 0.845 -8.735 1.00 93.00 84 SER A C 1
ATOM 610 O O . SER A 1 84 ? 3.793 0.103 -9.013 1.00 93.00 84 SER A O 1
ATOM 612 N N . VAL A 1 85 ? 5.329 0.823 -7.546 1.00 94.50 85 VAL A N 1
ATOM 613 C CA . VAL A 1 85 ? 4.864 0.013 -6.418 1.00 94.50 85 VAL A CA 1
ATOM 614 C C . VAL A 1 85 ? 4.716 0.924 -5.213 1.00 94.50 85 VAL A C 1
ATOM 616 O O . VAL A 1 85 ? 5.618 1.697 -4.890 1.00 94.50 85 VAL A O 1
ATOM 619 N N . TYR A 1 86 ? 3.581 0.822 -4.539 1.00 95.25 86 TYR A N 1
ATOM 620 C CA . TYR A 1 86 ? 3.288 1.525 -3.305 1.00 95.25 86 TYR A CA 1
ATOM 621 C C . TYR A 1 86 ? 3.018 0.508 -2.213 1.00 95.25 86 TYR A C 1
ATOM 623 O O . TYR A 1 86 ? 2.245 -0.431 -2.395 1.00 95.25 86 TYR A O 1
ATOM 631 N N . LEU A 1 87 ? 3.648 0.706 -1.068 1.00 94.88 87 LEU A N 1
ATOM 632 C CA . LEU A 1 87 ? 3.277 0.031 0.156 1.00 94.88 87 LEU A CA 1
ATOM 633 C C . LEU A 1 87 ? 2.386 0.983 0.941 1.00 94.88 87 LEU A C 1
ATOM 635 O O . LEU A 1 87 ? 2.798 2.099 1.240 1.00 94.88 87 LEU A O 1
ATOM 639 N N . VAL A 1 88 ? 1.175 0.545 1.255 1.00 94.81 88 VAL A N 1
ATOM 640 C CA . VAL A 1 88 ? 0.191 1.379 1.937 1.00 94.81 88 VAL A CA 1
ATOM 641 C C . VAL A 1 88 ? -0.089 0.797 3.311 1.00 94.81 88 VAL A C 1
ATOM 643 O O . VAL A 1 88 ? -0.607 -0.318 3.427 1.00 94.81 88 VAL A O 1
ATOM 646 N N . GLU A 1 89 ? 0.250 1.553 4.354 1.00 94.38 89 GLU A N 1
ATOM 647 C CA . GLU A 1 89 ? -0.192 1.249 5.712 1.00 94.38 89 GLU A CA 1
ATOM 648 C C . GLU A 1 89 ? -1.590 1.834 5.900 1.00 94.38 89 GLU A C 1
ATOM 650 O O . GLU A 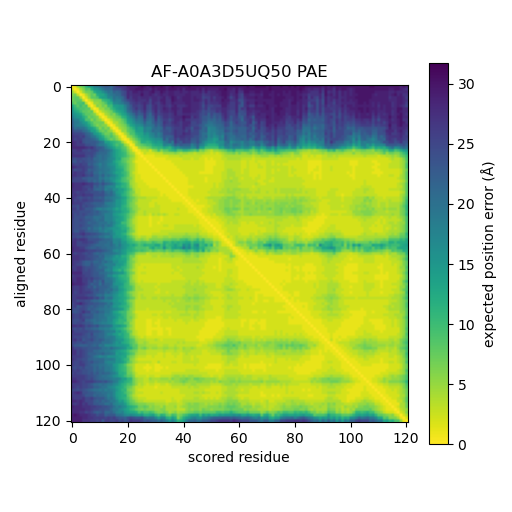1 89 ? -1.797 3.042 5.782 1.00 94.38 89 GLU A O 1
ATOM 655 N N . VAL A 1 90 ? -2.560 0.978 6.210 1.00 93.31 90 VAL A N 1
ATOM 656 C CA . VAL A 1 90 ? -3.928 1.387 6.526 1.00 93.31 90 VAL A CA 1
ATOM 657 C C . VAL A 1 90 ? -4.211 1.093 7.987 1.00 93.31 90 VAL A C 1
ATOM 659 O O . VAL A 1 90 ? -4.006 -0.026 8.454 1.00 93.31 90 VAL A O 1
ATOM 662 N N . GLN A 1 91 ? -4.703 2.090 8.714 1.00 93.50 91 GLN A N 1
ATOM 663 C CA . GLN A 1 91 ? -4.934 2.032 10.154 1.00 93.50 91 GLN A CA 1
ATOM 664 C C . GLN A 1 91 ? -6.380 2.404 10.489 1.00 93.50 91 GLN A C 1
ATOM 666 O O . GLN A 1 91 ? -6.904 3.392 9.982 1.00 93.50 91 GLN A O 1
ATOM 671 N N . LYS A 1 92 ? -7.017 1.621 11.365 1.00 91.56 92 LYS A N 1
ATOM 672 C CA . LYS A 1 92 ? -8.320 1.927 11.977 1.00 91.56 92 LYS A CA 1
ATOM 673 C C . LYS A 1 92 ? -8.157 2.841 13.190 1.00 91.56 92 LYS A C 1
ATOM 675 O O . LYS A 1 92 ? -7.123 2.826 13.854 1.00 91.56 92 LYS A O 1
ATOM 680 N N . GLU A 1 93 ? -9.228 3.538 13.568 1.00 88.25 93 GLU A N 1
ATOM 681 C CA . GLU A 1 93 ? -9.276 4.332 14.812 1.00 88.25 93 GLU A CA 1
ATOM 682 C C . GLU A 1 93 ? -8.966 3.521 16.086 1.00 88.25 93 GLU A C 1
ATOM 684 O O . GLU A 1 93 ? -8.486 4.073 17.075 1.00 88.25 93 GLU A O 1
ATOM 689 N N . ASP A 1 94 ? -9.222 2.207 16.071 1.00 84.56 94 ASP A N 1
ATOM 690 C CA . ASP A 1 94 ? -8.916 1.297 17.185 1.00 84.56 94 ASP A CA 1
ATOM 691 C C . ASP A 1 94 ? -7.413 0.974 17.331 1.00 84.56 94 ASP A C 1
ATOM 693 O O . ASP A 1 94 ? -7.018 0.300 18.285 1.00 84.56 94 ASP A O 1
ATOM 697 N N . GLY A 1 95 ? -6.577 1.472 16.413 1.00 85.25 95 GLY A N 1
ATOM 698 C CA . GLY A 1 95 ? -5.130 1.275 16.378 1.00 85.25 95 GLY A CA 1
ATOM 699 C C . GLY A 1 95 ? -4.671 0.012 15.646 1.00 85.25 95 GLY A C 1
ATOM 700 O O . GLY A 1 95 ? -3.465 -0.199 15.531 1.00 85.25 95 GLY A O 1
ATOM 701 N N . SER A 1 96 ? -5.582 -0.824 15.137 1.00 87.81 96 SER A N 1
ATOM 702 C CA . SER A 1 96 ? -5.191 -1.943 14.270 1.00 87.81 96 SER A CA 1
ATOM 703 C C . SER A 1 96 ? -4.732 -1.404 12.917 1.00 87.81 96 SER A C 1
ATOM 705 O O . SER A 1 96 ? -5.399 -0.536 12.350 1.00 87.81 96 SER A O 1
ATOM 707 N N . SER A 1 97 ? -3.654 -1.960 12.366 1.00 90.56 97 SER A N 1
ATOM 708 C CA . SER A 1 97 ? -3.199 -1.641 11.014 1.00 90.56 97 SER A CA 1
ATOM 709 C C . SER A 1 97 ? -2.974 -2.882 10.158 1.00 90.56 97 SER A C 1
ATOM 711 O O . SER A 1 97 ? -2.795 -3.994 10.660 1.00 90.56 97 SER A O 1
ATOM 713 N N . ALA A 1 98 ? -3.016 -2.680 8.846 1.00 91.81 98 ALA A N 1
ATOM 714 C CA . ALA A 1 98 ? -2.604 -3.644 7.844 1.00 91.81 98 ALA A CA 1
ATOM 715 C C . ALA A 1 98 ? -1.744 -2.958 6.789 1.00 91.81 98 ALA A C 1
ATOM 717 O O . ALA A 1 98 ? -1.947 -1.791 6.468 1.00 91.81 98 ALA A O 1
ATOM 718 N N . ASN A 1 99 ? -0.816 -3.725 6.229 1.00 92.69 99 ASN A N 1
ATOM 719 C CA . ASN A 1 99 ? -0.035 -3.313 5.077 1.00 92.69 99 ASN A CA 1
ATOM 720 C C . ASN A 1 99 ? -0.609 -3.977 3.834 1.00 92.69 99 ASN A C 1
ATOM 722 O O . ASN A 1 99 ? -0.824 -5.193 3.826 1.00 92.69 99 ASN A O 1
ATOM 726 N N . ILE A 1 100 ? -0.822 -3.189 2.791 1.00 93.88 100 ILE A N 1
ATOM 727 C CA . ILE A 1 100 ? -1.202 -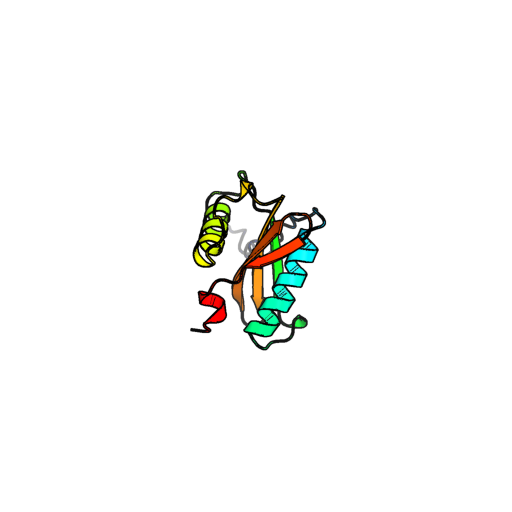3.684 1.471 1.00 93.88 100 ILE A CA 1
ATOM 728 C C . ILE A 1 100 ? -0.259 -3.115 0.422 1.00 93.88 100 ILE A C 1
ATOM 730 O O . ILE A 1 100 ? 0.407 -2.108 0.654 1.00 93.88 100 ILE A O 1
ATOM 734 N N . VAL A 1 101 ? -0.180 -3.777 -0.725 1.00 96.19 101 VAL A N 1
ATOM 735 C CA . VAL A 1 101 ? 0.605 -3.281 -1.857 1.00 96.19 101 VAL A CA 1
ATOM 736 C C . VAL A 1 101 ? -0.350 -2.780 -2.925 1.00 96.19 101 VAL A C 1
ATOM 738 O O . VAL A 1 101 ? -1.349 -3.432 -3.203 1.00 96.19 101 VAL A O 1
ATOM 741 N N . VAL A 1 102 ? -0.042 -1.645 -3.538 1.00 96.50 102 VAL A N 1
ATOM 742 C CA . VAL A 1 102 ? -0.687 -1.186 -4.769 1.00 96.50 102 VAL A CA 1
ATOM 743 C C . VAL A 1 102 ? 0.376 -1.147 -5.854 1.00 96.50 102 VAL A C 1
ATOM 745 O O . VAL A 1 102 ? 1.419 -0.522 -5.674 1.00 96.50 102 VAL A O 1
ATOM 748 N N . VAL A 1 103 ? 0.127 -1.825 -6.968 1.00 96.25 103 VAL A N 1
ATOM 749 C CA . VAL A 1 103 ? 1.012 -1.792 -8.138 1.00 96.25 103 VAL A CA 1
ATOM 750 C C . VAL A 1 103 ? 0.374 -0.985 -9.257 1.00 96.25 103 VAL A C 1
ATOM 752 O O . VAL A 1 103 ? -0.842 -1.022 -9.433 1.00 96.25 103 VAL A O 1
ATOM 755 N N . GLU A 1 104 ? 1.195 -0.269 -10.013 1.00 94.69 104 GLU A N 1
ATOM 756 C CA . GLU A 1 104 ? 0.816 0.366 -11.270 1.00 94.69 104 GLU A CA 1
ATOM 757 C C . GLU A 1 104 ? 1.393 -0.440 -12.436 1.00 94.69 104 GLU A C 1
ATOM 759 O O . GLU A 1 104 ? 2.601 -0.677 -12.493 1.00 94.69 104 GLU A O 1
ATOM 764 N N . GLU A 1 105 ? 0.541 -0.853 -13.373 1.00 92.62 105 GLU A N 1
ATOM 765 C CA . GLU A 1 105 ? 0.955 -1.502 -14.621 1.00 92.62 105 GLU A CA 1
ATOM 766 C C . GLU A 1 105 ? 0.142 -0.935 -15.788 1.00 92.62 105 GLU A C 1
ATOM 768 O O . GLU A 1 105 ? -1.092 -0.957 -15.790 1.00 92.62 105 GLU A O 1
ATOM 773 N N . GLY A 1 106 ? 0.823 -0.379 -16.791 1.00 90.19 106 GLY A N 1
ATOM 774 C CA . GLY A 1 106 ? 0.174 0.199 -17.966 1.00 90.19 106 GLY A CA 1
ATOM 775 C C . GLY A 1 106 ? -0.743 1.382 -17.630 1.00 90.19 106 GLY A C 1
ATOM 776 O O . GLY A 1 106 ? -1.740 1.597 -18.324 1.00 90.19 106 GLY A O 1
ATOM 777 N N . GLY A 1 107 ? -0.433 2.124 -16.562 1.00 88.19 107 GLY A N 1
ATOM 778 C CA . GLY A 1 107 ? -1.231 3.251 -16.063 1.00 88.19 107 GLY A CA 1
ATOM 779 C C . GLY A 1 107 ? -2.496 2.858 -15.292 1.00 88.19 107 GLY A C 1
ATOM 780 O O . GLY A 1 107 ? -3.388 3.689 -15.127 1.00 88.19 107 GLY A O 1
ATOM 781 N N . SER A 1 108 ? -2.622 1.594 -14.874 1.00 90.81 108 SER A N 1
ATOM 782 C CA . SER A 1 108 ? -3.724 1.117 -14.031 1.00 90.81 108 SER A CA 1
ATOM 783 C C . SER A 1 108 ? -3.205 0.687 -12.665 1.00 90.81 108 SER A C 1
ATOM 785 O O . SER A 1 108 ? -2.291 -0.132 -12.582 1.00 90.81 108 SER A O 1
ATOM 787 N N . LEU A 1 109 ? -3.817 1.213 -11.603 1.00 93.31 109 LEU A N 1
ATOM 788 C CA . LEU A 1 109 ? -3.529 0.817 -10.226 1.00 93.31 109 LEU A CA 1
ATOM 789 C C . LEU A 1 109 ? -4.334 -0.428 -9.848 1.00 93.31 109 LEU A C 1
ATOM 791 O O . LEU A 1 109 ? -5.528 -0.506 -10.135 1.00 93.31 109 LEU A O 1
ATOM 795 N N . THR A 1 110 ? -3.677 -1.381 -9.192 1.00 94.75 110 THR A N 1
ATOM 796 C CA . THR A 1 110 ? -4.287 -2.612 -8.675 1.00 94.75 110 THR A CA 1
ATOM 797 C C . THR A 1 110 ? -3.848 -2.838 -7.235 1.00 94.75 110 THR A C 1
ATOM 799 O O . THR A 1 110 ? -2.650 -2.890 -6.949 1.00 94.75 110 THR A O 1
ATOM 802 N N . GLU A 1 111 ? -4.805 -2.991 -6.323 1.00 94.56 111 GLU A N 1
ATOM 803 C CA . GLU A 1 111 ? -4.545 -3.344 -4.933 1.00 94.56 111 GLU A CA 1
ATOM 804 C C . GLU A 1 111 ? -4.293 -4.846 -4.745 1.00 94.56 111 GLU A C 1
ATOM 806 O O . GLU A 1 111 ? -4.947 -5.714 -5.324 1.00 94.56 111 GLU A O 1
ATOM 811 N N . VAL A 1 112 ? -3.348 -5.157 -3.866 1.00 95.31 112 VAL A N 1
ATOM 812 C CA . VAL A 1 112 ? -2.930 -6.509 -3.510 1.00 95.31 112 VAL A CA 1
ATOM 813 C C . VAL A 1 112 ? -3.041 -6.643 -2.000 1.00 95.31 112 VAL A C 1
ATOM 815 O O . VAL A 1 112 ? -2.145 -6.282 -1.231 1.00 95.31 112 VAL A O 1
ATOM 818 N N . ILE A 1 113 ? -4.192 -7.150 -1.571 1.00 92.50 113 ILE A N 1
ATOM 819 C CA . ILE A 1 113 ? -4.504 -7.358 -0.159 1.00 92.50 113 ILE A CA 1
ATOM 820 C C . ILE A 1 113 ? -3.972 -8.737 0.267 1.00 92.50 113 ILE A C 1
ATOM 822 O O . ILE A 1 113 ? -4.412 -9.748 -0.305 1.00 92.50 113 ILE A O 1
ATOM 826 N N . PRO A 1 114 ? -3.086 -8.815 1.279 1.00 88.38 114 PRO A N 1
ATOM 827 C CA . PRO A 1 114 ? -2.590 -10.084 1.795 1.00 88.38 114 PRO A CA 1
ATOM 828 C C . PRO A 1 114 ? -3.727 -10.967 2.319 1.00 88.38 114 PRO A C 1
ATOM 830 O O . PRO A 1 114 ? -4.662 -10.487 2.961 1.00 88.38 114 PRO A O 1
ATOM 833 N N . GLU A 1 115 ? -3.617 -12.280 2.123 1.00 84.06 115 GLU A N 1
ATOM 834 C CA . GLU A 1 115 ? -4.612 -13.247 2.616 1.00 84.06 115 GLU A CA 1
ATOM 835 C C . GLU A 1 115 ? -4.793 -13.189 4.142 1.00 84.06 115 GLU A C 1
ATOM 837 O O . GLU A 1 115 ? -5.900 -13.368 4.644 1.00 84.06 115 GLU A O 1
ATOM 842 N N . THR A 1 116 ? -3.737 -12.844 4.886 1.00 81.12 116 THR A N 1
ATOM 843 C CA . THR A 1 116 ? -3.800 -12.639 6.343 1.00 81.12 116 THR A CA 1
ATOM 844 C C . THR A 1 116 ? -4.759 -11.520 6.746 1.00 81.12 116 THR A C 1
ATOM 846 O O . THR A 1 116 ? -5.354 -11.588 7.814 1.00 81.12 116 THR A O 1
ATOM 849 N N . VAL A 1 117 ? -4.946 -10.509 5.894 1.00 82.81 117 VAL A N 1
ATOM 850 C CA . VAL A 1 117 ? -5.872 -9.396 6.143 1.00 82.81 117 VAL A CA 1
ATOM 851 C C . VAL A 1 117 ? -7.302 -9.784 5.764 1.00 82.81 117 VAL A C 1
ATOM 853 O O . VAL A 1 117 ? -8.242 -9.418 6.464 1.00 82.81 117 VAL A O 1
ATOM 856 N N . LYS A 1 118 ? -7.469 -10.570 4.692 1.00 77.12 118 LYS A N 1
ATOM 857 C CA . LYS A 1 118 ? -8.776 -11.070 4.235 1.00 77.12 118 LYS A CA 1
ATOM 858 C C . LYS A 1 118 ? -9.392 -12.108 5.178 1.00 77.12 118 LYS A C 1
ATOM 860 O O . LYS A 1 118 ? -10.613 -12.184 5.267 1.00 77.12 118 LYS A O 1
ATOM 865 N N . SER A 1 119 ? -8.569 -12.918 5.848 1.00 64.88 119 SER A N 1
ATOM 866 C CA . SER A 1 119 ? -9.037 -14.047 6.672 1.00 64.88 119 SER A CA 1
ATOM 867 C C . SER A 1 119 ? -9.620 -13.627 8.029 1.00 64.88 119 SER A C 1
ATOM 869 O O . SER A 1 119 ? -10.374 -14.390 8.624 1.00 64.88 119 SER A O 1
ATOM 871 N N . GLY A 1 120 ? -9.330 -12.412 8.514 1.00 56.22 120 GLY A N 1
ATOM 872 C CA . GLY A 1 120 ? -9.892 -11.898 9.770 1.00 56.22 120 GLY A CA 1
ATOM 873 C C . GLY A 1 120 ? -9.599 -12.756 11.012 1.00 56.22 120 GLY A C 1
ATOM 874 O O . GLY A 1 120 ? -10.421 -12.770 11.929 1.00 56.22 120 GLY A O 1
ATOM 875 N N . GLU A 1 121 ? -8.471 -13.475 11.035 1.00 40.44 121 GLU A N 1
ATOM 876 C CA . GLU A 1 121 ? -8.027 -14.303 12.173 1.00 40.44 121 GLU A CA 1
ATOM 877 C C . GLU A 1 121 ? -7.002 -13.596 13.065 1.00 40.44 121 GLU A C 1
ATOM 879 O O . GLU A 1 121 ? -6.031 -13.017 12.524 1.00 40.44 121 GLU A O 1
#

Radius of gyration: 17.23 Å; Cα contacts (8 Å, |Δi|>4): 173; chains: 1; bounding box: 39×38×60 Å

Nearest PDB structures (foldseek):
  4uzn-assembly1_B  TM=8.322E-01  e=1.293E+00  Halalkalibacterium halodurans
  4ejs-assembly1_B-2  TM=3.369E-01  e=2.468E-01  Saccharomyces cerevisiae S288C
  4a8j-assembly1_B  TM=3.827E-01  e=9.513E-01  Saccharomyces cerevisiae S288C
  8fuv-assembly1_A  TM=2.914E-01  e=4.983E+00  Pseudomonas phage vB_PaeM_E217

Sequence (121 aa):
MNRKWFITLLLVALLFVAVGCGGGGSEAENLSKTALSDVWGVSEDAITADAESITESTGDSHYMMAAMILSGAGMDNDLSVYDSVYLVEVQKEDGSSANIVVVEEGGSLTEVIPETVKSGE

Foldseek 3Di:
DDDDPPPPPPDPDPPPPVDDPDVCQVVLFVVVLVVLCVLVVHDSVQKGKGKDWDDPPPDPVVLVVQLVLCVQQVHHSPLVQFPTKIWMWMAGPVGDIDIWMWTHHPNDIDIRGHVVSNVVD

Secondary structure (DSSP, 8-state):
--------SSSSS--------STHHHHHHHHHHHHHHHHHT--GGGEEEEEEEE-TTS-HHHHHHHHHHHHHTTS---GGGSSEEEEEEEEETTS-EEEEEEEEETTEEEEE--HHHHS--

Mean predicted aligned error: 9.61 Å

Solvent-accessible surface area (backbone atoms only — not comparable to full-atom values): 7391 Å² total; per-residue (Å²): 140,82,86,87,89,81,87,85,82,83,86,85,86,84,77,84,74,87,62,52,98,48,85,62,32,64,52,47,24,51,54,51,35,54,55,47,19,65,74,71,72,50,58,55,87,52,45,48,55,49,32,38,71,52,46,96,82,38,59,71,68,60,43,50,50,45,25,49,44,29,43,74,73,74,44,76,47,62,69,83,81,37,82,41,38,28,41,30,47,35,34,38,82,88,69,54,69,49,72,32,34,31,39,24,52,96,92,41,80,45,80,47,75,38,66,73,70,74,66,75,118

pLDDT: mean 81.49, std 18.29, range [40.12, 96.5]